Protein AF-A0AA39Q3N9-F1 (afdb_monomer)

Radius of gyration: 21.7 Å; Cα contacts (8 Å, |Δi|>4): 287; chains: 1; bounding box: 42×69×60 Å

Solvent-accessible surface area (backbone atoms only — not comparable to full-atom values): 8754 Å² total; per-residue (Å²): 137,86,84,81,82,80,85,74,79,73,82,80,81,75,77,78,80,53,70,66,56,53,52,51,52,52,48,36,54,50,44,28,53,49,38,71,73,70,49,58,81,44,72,47,83,47,72,54,69,75,41,96,88,36,39,35,39,38,43,32,31,41,64,59,32,42,34,43,39,36,39,32,33,59,81,79,35,38,34,39,37,40,34,30,40,52,39,90,97,77,44,76,41,80,63,48,72,47,72,44,40,39,91,79,38,40,74,46,76,34,79,44,87,89,46,36,37,41,37,40,37,36,32,58,45,94,85,40,33,35,33,35,43,37,40,38,45,40,45,62,52,72,45,81,51,74,45,81,72,52,71,60,78,128

Secondary structure (DSSP, 8-state):
--------PPPP-PPPPPHHHHHHHHHHHHHHHHHHHHS----EEEEEEEPTTSEEEEEEEETTTEEEEEEEETTT-EEEEEEEEEETTTEEEEEEEEEEETTT-EEEEEEETTTEEEEEEEEEETTTEEEEEEEEEETTEEEEEEEEEEEPP-

Nearest PDB structures (foldseek):
  4pso-assembly1_A  TM=4.034E-01  e=6.859E-01  Aeropyrum pernix K1
  4pso-assembly2_G  TM=3.993E-01  e=1.302E+00  Aeropyrum pernix K1
  5jk2-assembly5_E  TM=3.021E-01  e=1.794E+00  Treponema pallidum subsp. pallidum str. Nichols

Organism: NCBI:txid153913

Mean predicted aligned error: 7.08 Å

Structure (mmCIF, N/CA/C/O backbone):
data_AF-A0AA39Q3N9-F1
#
_entry.id   AF-A0AA39Q3N9-F1
#
loop_
_atom_site.group_PDB
_atom_site.id
_atom_site.type_symbol
_atom_site.label_atom_id
_atom_site.label_alt_id
_atom_site.label_comp_id
_atom_site.label_asym_id
_atom_site.label_entity_id
_atom_site.label_seq_id
_atom_site.pdbx_PDB_ins_code
_atom_site.Cartn_x
_atom_site.Cartn_y
_atom_site.Cartn_z
_atom_site.occupancy
_atom_site.B_iso_or_equiv
_atom_site.auth_seq_id
_atom_site.auth_comp_id
_atom_site.auth_asym_id
_atom_site.auth_atom_id
_atom_site.pdbx_PDB_model_num
ATOM 1 N N . MET A 1 1 ? 0.308 56.878 36.310 1.00 43.50 1 MET A N 1
ATOM 2 C CA . MET A 1 1 ? 0.536 55.439 36.553 1.00 43.50 1 MET A CA 1
ATOM 3 C C . MET A 1 1 ? -0.585 54.698 35.848 1.00 43.50 1 MET A C 1
ATOM 5 O O . MET A 1 1 ? -1.734 54.888 36.218 1.00 43.50 1 MET A O 1
ATOM 9 N N . ALA A 1 2 ? -0.274 54.007 34.752 1.00 39.56 2 ALA A N 1
ATOM 10 C CA . ALA A 1 2 ? -1.253 53.261 33.968 1.00 39.56 2 ALA A CA 1
ATOM 11 C C . ALA A 1 2 ? -1.399 51.855 34.567 1.00 39.56 2 ALA A C 1
ATOM 13 O O . ALA A 1 2 ? -0.402 51.154 34.722 1.00 39.56 2 ALA A O 1
ATOM 14 N N . HIS A 1 3 ? -2.621 51.470 34.933 1.00 41.41 3 HIS A N 1
ATOM 15 C CA . HIS A 1 3 ? -2.951 50.096 35.299 1.00 41.41 3 HIS A CA 1
ATOM 16 C C . HIS A 1 3 ? -3.227 49.313 34.015 1.00 41.41 3 HIS A C 1
ATOM 18 O O . HIS A 1 3 ? -4.283 49.465 33.406 1.00 41.41 3 HIS A O 1
ATOM 24 N N . THR A 1 4 ? -2.270 48.492 33.594 1.00 43.09 4 THR A N 1
ATOM 25 C CA . THR A 1 4 ? -2.493 47.480 32.561 1.00 43.09 4 THR A CA 1
ATOM 26 C C . THR A 1 4 ? -3.217 46.308 33.216 1.00 43.09 4 THR A C 1
ATOM 28 O O . THR A 1 4 ? -2.629 45.597 34.030 1.00 43.09 4 THR A O 1
ATOM 31 N N . SER A 1 5 ? -4.502 46.133 32.906 1.00 43.28 5 SER A N 1
ATOM 32 C CA . SER A 1 5 ? -5.234 44.918 33.266 1.00 43.28 5 SER A CA 1
ATOM 33 C C . SER A 1 5 ? -4.745 43.793 32.356 1.00 43.28 5 SER A C 1
ATOM 35 O O . SER A 1 5 ? -4.795 43.921 31.133 1.00 43.28 5 SER A O 1
ATOM 37 N N . VAL A 1 6 ? -4.208 42.728 32.943 1.00 47.94 6 VAL A N 1
ATOM 38 C CA . VAL A 1 6 ? -3.835 41.509 32.222 1.00 47.94 6 VAL A CA 1
ATOM 39 C C . VAL A 1 6 ? -5.103 40.673 32.085 1.00 47.94 6 VAL A C 1
ATOM 41 O O . VAL A 1 6 ? -5.565 40.100 33.069 1.00 47.94 6 VAL A O 1
ATOM 44 N N . ASP A 1 7 ? -5.674 40.623 30.882 1.00 45.41 7 ASP A N 1
ATOM 45 C CA . ASP A 1 7 ? -6.716 39.651 30.549 1.00 45.41 7 ASP A CA 1
ATOM 46 C C . ASP A 1 7 ? -6.069 38.267 30.436 1.00 45.41 7 ASP A C 1
ATOM 48 O O . ASP A 1 7 ? -5.357 37.953 29.480 1.00 45.41 7 ASP A O 1
ATOM 52 N N . ILE A 1 8 ? -6.284 37.440 31.455 1.00 49.56 8 ILE A N 1
ATOM 53 C CA . ILE A 1 8 ? -5.914 36.029 31.440 1.00 49.56 8 ILE A CA 1
ATOM 54 C C . ILE A 1 8 ? -7.069 35.306 30.745 1.00 49.56 8 ILE A C 1
ATOM 56 O O . ILE A 1 8 ? -8.127 35.105 31.341 1.00 49.56 8 ILE A O 1
ATOM 60 N N . ALA A 1 9 ? -6.894 34.953 29.469 1.00 50.12 9 ALA A N 1
ATOM 61 C CA . ALA A 1 9 ? -7.870 34.153 28.738 1.00 50.12 9 ALA A CA 1
ATOM 62 C C . ALA A 1 9 ? -8.140 32.842 29.499 1.00 50.12 9 ALA A C 1
ATOM 64 O O . ALA A 1 9 ? -7.219 32.070 29.773 1.00 50.12 9 ALA A O 1
ATOM 65 N N . ALA A 1 10 ? -9.402 32.608 29.865 1.00 59.56 10 ALA A N 1
ATOM 66 C CA . ALA A 1 10 ? -9.821 31.369 30.506 1.00 59.56 10 ALA A CA 1
ATOM 67 C C . ALA A 1 10 ? -9.516 30.170 29.583 1.00 59.56 10 ALA A C 1
ATOM 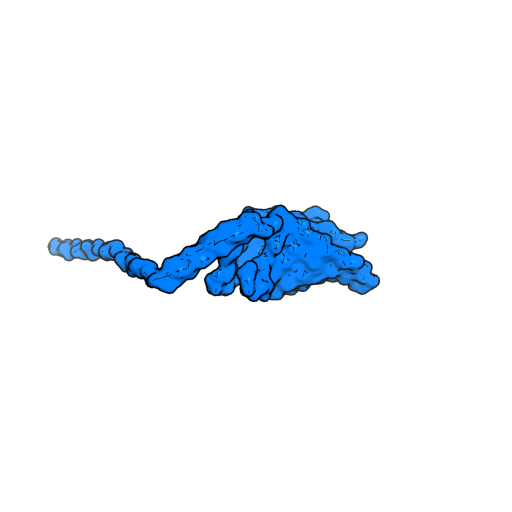69 O O . ALA A 1 10 ? -9.747 30.269 28.373 1.00 59.56 10 ALA A O 1
ATOM 70 N N . PRO A 1 11 ? -9.016 29.037 30.112 1.00 53.19 11 PRO A N 1
ATOM 71 C CA . PRO A 1 11 ? -8.802 27.836 29.313 1.00 53.19 11 PRO A CA 1
ATOM 72 C C . PRO A 1 11 ? -10.133 27.402 28.693 1.00 53.19 11 PRO A C 1
ATOM 74 O O . PRO A 1 11 ? -11.124 27.206 29.398 1.00 53.19 11 PRO A O 1
ATOM 77 N N . GLY A 1 12 ? -10.161 27.307 27.362 1.00 54.56 12 GLY A N 1
ATOM 78 C CA . GLY A 1 12 ? -11.354 26.949 26.605 1.00 54.56 12 GLY A CA 1
ATOM 79 C C . GLY A 1 12 ? -11.927 25.622 27.097 1.00 54.56 12 GLY A C 1
ATOM 80 O O . GLY A 1 12 ? -11.256 24.593 27.059 1.00 54.56 12 GLY A O 1
ATOM 81 N N . ILE A 1 13 ? -13.170 25.654 27.574 1.00 56.03 13 ILE A N 1
ATOM 82 C CA . ILE A 1 13 ? -13.924 24.457 27.937 1.00 56.03 13 ILE A CA 1
ATOM 83 C C . ILE A 1 13 ? -14.178 23.687 26.638 1.00 56.03 13 ILE A C 1
ATOM 85 O O . ILE A 1 13 ? -14.979 24.112 25.806 1.00 56.03 13 ILE A O 1
ATOM 89 N N . VAL A 1 14 ? -13.475 22.572 26.441 1.00 72.50 14 VAL A N 1
ATOM 90 C CA . VAL A 1 14 ? -13.755 21.652 25.334 1.00 72.50 14 VAL A CA 1
ATOM 91 C C . VAL A 1 14 ? -15.121 21.024 25.601 1.00 72.50 14 VAL A C 1
ATOM 93 O O . VAL A 1 14 ? -15.341 20.439 26.663 1.00 72.50 14 VAL A O 1
ATOM 96 N N . ALA A 1 15 ? -16.057 21.186 24.663 1.00 73.75 15 ALA A N 1
ATOM 97 C CA . ALA A 1 15 ? -17.381 20.589 24.776 1.00 73.75 15 ALA A CA 1
ATOM 98 C C . ALA A 1 15 ? -17.267 19.056 24.903 1.00 73.75 15 ALA A C 1
ATOM 100 O O . ALA A 1 15 ? -16.420 18.455 24.234 1.00 73.75 15 ALA A O 1
ATOM 101 N N . PRO A 1 16 ? -18.098 18.409 25.742 1.00 79.38 16 PRO A N 1
ATOM 102 C CA . PRO A 1 16 ? -18.091 16.958 25.853 1.00 79.38 16 PRO A CA 1
ATOM 103 C C . PRO A 1 16 ? -18.432 16.313 24.499 1.00 79.38 16 PRO A C 1
ATOM 105 O O . PRO A 1 16 ? -19.213 16.882 23.729 1.00 79.38 16 PRO A O 1
ATOM 108 N N . PRO A 1 17 ? -17.870 15.129 24.197 1.00 82.19 17 PRO A N 1
ATOM 109 C CA . PRO A 1 17 ? -18.153 14.431 22.952 1.00 82.19 17 PRO A CA 1
ATOM 110 C C . PRO A 1 17 ? -19.644 14.107 22.839 1.00 82.19 17 PRO A C 1
ATOM 112 O O . PRO A 1 17 ? -20.307 13.773 23.825 1.00 82.19 17 PRO A O 1
ATOM 115 N N . THR A 1 18 ? -20.175 14.190 21.621 1.00 90.81 18 THR A N 1
ATOM 116 C CA . THR A 1 18 ? -21.565 13.816 21.352 1.00 90.81 18 THR A CA 1
ATOM 117 C C . THR A 1 18 ? -21.757 12.310 21.536 1.00 90.81 18 THR A C 1
ATOM 119 O O . THR A 1 18 ? -20.818 11.520 21.418 1.00 90.81 18 THR A O 1
ATOM 122 N N . LYS A 1 19 ? -22.999 11.887 21.793 1.00 90.75 19 LYS A N 1
ATOM 123 C CA . LYS A 1 19 ? -23.355 10.463 21.862 1.00 90.75 19 LYS A CA 1
ATOM 124 C C . LYS A 1 19 ? -22.925 9.709 20.595 1.00 90.75 19 LYS A C 1
ATOM 126 O O . LYS A 1 19 ? -22.334 8.643 20.702 1.00 90.75 19 LYS A O 1
ATOM 131 N N . GLU A 1 20 ? -23.164 10.293 19.423 1.00 88.06 20 GLU A N 1
ATOM 132 C CA . GL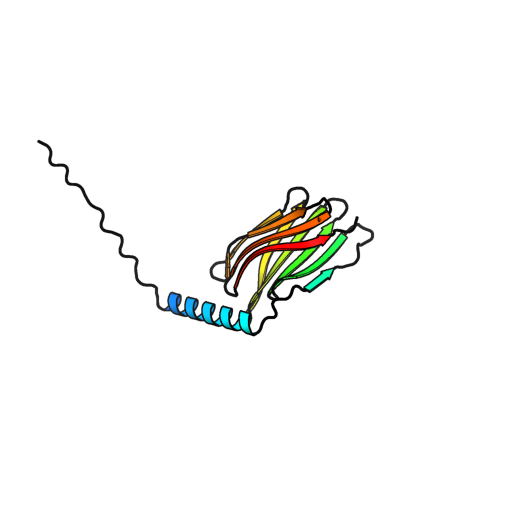U A 1 20 ? -22.780 9.721 18.125 1.00 88.06 20 GLU A CA 1
ATOM 133 C C . GLU A 1 20 ? -21.265 9.507 18.018 1.00 88.06 20 GLU A C 1
ATOM 135 O O . GLU A 1 20 ? -20.811 8.468 17.543 1.00 88.06 20 GLU A O 1
ATOM 140 N N . HIS A 1 21 ? -20.470 10.455 18.525 1.00 86.94 21 HIS A N 1
ATOM 141 C CA . HIS A 1 21 ? -19.018 10.320 18.565 1.00 86.94 21 HIS A CA 1
ATOM 142 C C . HIS A 1 21 ? -18.580 9.140 19.443 1.00 86.94 21 HIS A C 1
ATOM 144 O O . HIS A 1 21 ? -17.707 8.368 19.051 1.00 86.94 21 HIS A O 1
ATOM 150 N N . LEU A 1 22 ? -19.209 8.965 20.610 1.00 90.00 22 LEU A N 1
ATOM 151 C CA . LEU A 1 22 ? -18.926 7.841 21.508 1.00 90.00 22 LEU A CA 1
ATOM 152 C C . LEU A 1 22 ? -19.334 6.496 20.893 1.00 90.00 22 LEU A C 1
ATOM 154 O O . LEU A 1 22 ? -18.586 5.525 20.989 1.00 90.00 22 LEU A O 1
ATOM 158 N N . GLU A 1 23 ? -20.496 6.430 20.242 1.00 90.62 23 GLU A N 1
ATOM 159 C CA . GLU A 1 23 ? -20.968 5.218 19.561 1.00 90.62 23 GLU A CA 1
ATOM 160 C C . GLU A 1 23 ? -20.031 4.817 18.419 1.00 90.62 23 GLU A C 1
ATOM 162 O O . GLU A 1 23 ? -19.658 3.647 18.315 1.00 90.62 23 GLU A O 1
ATOM 167 N N . PHE A 1 24 ? -19.575 5.786 17.623 1.00 88.81 24 PHE A N 1
ATOM 168 C CA . PHE A 1 24 ? -18.593 5.547 16.570 1.00 88.81 24 PHE A CA 1
ATOM 169 C C . PHE A 1 24 ? -17.256 5.039 17.131 1.00 88.81 24 PHE A C 1
ATOM 171 O O . PHE A 1 24 ? -16.713 4.054 16.632 1.00 88.81 24 PHE A O 1
ATOM 178 N N . GLN A 1 25 ? -16.743 5.640 18.211 1.00 89.50 25 GLN A N 1
ATOM 179 C CA . GLN A 1 25 ? -15.520 5.158 18.864 1.00 89.50 25 GLN A CA 1
ATOM 180 C C . GLN A 1 25 ? -15.664 3.719 19.375 1.00 89.50 25 GLN A C 1
ATOM 182 O O . GLN A 1 25 ? -14.766 2.897 19.185 1.00 89.50 25 GLN A O 1
ATOM 187 N N . MET A 1 26 ? -16.800 3.393 19.996 1.00 90.50 26 MET A N 1
ATOM 188 C CA . MET A 1 26 ? -17.074 2.040 20.478 1.00 90.50 26 MET A CA 1
ATOM 189 C C . MET A 1 26 ? -17.163 1.032 19.333 1.00 90.50 26 MET A C 1
ATOM 191 O O . MET A 1 26 ? -16.605 -0.060 19.448 1.00 90.50 26 MET A O 1
ATOM 195 N N . PHE A 1 27 ? -17.813 1.396 18.226 1.00 90.31 27 PHE A N 1
ATOM 196 C CA . PHE A 1 27 ? -17.858 0.570 17.023 1.00 90.31 27 PHE A CA 1
ATOM 197 C C . PHE A 1 27 ? -16.450 0.275 16.495 1.00 90.31 27 PHE A C 1
ATOM 199 O O . PHE A 1 27 ? -16.099 -0.893 16.330 1.00 90.31 27 PHE A O 1
ATOM 206 N N . THR A 1 28 ? -15.620 1.306 16.318 1.00 89.94 28 THR A N 1
ATOM 207 C CA . THR A 1 28 ? -14.233 1.160 15.851 1.00 89.94 28 THR A CA 1
ATOM 208 C C . THR A 1 28 ? -13.425 0.249 16.773 1.00 89.94 28 THR A C 1
ATOM 210 O O . THR A 1 28 ? -12.750 -0.664 16.306 1.00 89.94 28 THR A O 1
ATOM 213 N N . LEU A 1 29 ? -13.549 0.410 18.094 1.00 90.75 29 LEU A N 1
ATOM 214 C CA . LEU A 1 29 ? -12.863 -0.454 19.060 1.00 90.75 29 LEU A CA 1
ATOM 215 C C . LEU A 1 29 ? -13.295 -1.921 18.958 1.00 90.75 29 LEU A C 1
ATOM 217 O O . LEU A 1 29 ? -12.458 -2.823 19.055 1.00 90.75 29 LEU A O 1
ATOM 221 N N . VAL A 1 30 ? -14.595 -2.178 18.797 1.00 92.62 30 VAL A N 1
ATOM 222 C CA . VAL A 1 30 ? -15.118 -3.539 18.621 1.00 92.62 30 VAL A CA 1
ATOM 223 C C . VAL A 1 30 ? -14.611 -4.134 17.313 1.00 92.62 30 VAL A C 1
ATOM 225 O O . VAL A 1 30 ? -14.133 -5.268 17.317 1.00 92.62 30 VAL A O 1
ATOM 228 N N . LEU A 1 31 ? -14.656 -3.364 16.226 1.00 93.06 31 LEU A N 1
ATOM 229 C CA . LEU A 1 31 ? -14.194 -3.793 14.914 1.00 93.06 31 LEU A CA 1
ATOM 230 C C . LEU A 1 31 ? -12.702 -4.132 14.936 1.00 93.06 31 LEU A C 1
ATOM 232 O O . LEU A 1 31 ? -12.332 -5.240 14.569 1.00 93.06 31 LEU A O 1
ATOM 236 N N . GLN A 1 32 ? -11.853 -3.250 15.465 1.00 92.00 32 GLN A N 1
ATOM 237 C CA . GLN A 1 32 ? -10.413 -3.494 15.595 1.00 92.00 32 GLN A CA 1
ATOM 238 C C . GLN A 1 32 ? -10.105 -4.744 16.432 1.00 92.00 32 GLN A C 1
ATOM 240 O O . GLN A 1 32 ? -9.235 -5.540 16.073 1.00 92.00 32 GLN A O 1
ATOM 245 N N . LYS A 1 33 ? -10.815 -4.954 17.551 1.00 92.44 33 LYS A N 1
ATOM 246 C CA . LYS A 1 33 ? -10.658 -6.171 18.368 1.00 92.44 33 LYS A CA 1
ATOM 247 C C . LYS A 1 33 ? -11.069 -7.422 17.605 1.00 92.44 33 LYS A C 1
ATOM 249 O O . LYS A 1 33 ? -10.360 -8.425 17.662 1.00 92.44 33 LYS A O 1
ATOM 254 N N . TRP A 1 34 ? -12.201 -7.367 16.908 1.00 93.38 34 TRP A N 1
ATOM 255 C CA . TRP A 1 34 ? -12.680 -8.482 16.104 1.00 93.38 34 TRP A CA 1
ATOM 256 C C . TRP A 1 34 ? -11.682 -8.819 14.996 1.00 93.38 34 TRP A C 1
ATOM 258 O O . TRP A 1 34 ? -11.299 -9.981 14.867 1.00 93.38 34 TRP A O 1
ATOM 268 N N . THR A 1 35 ? -11.199 -7.805 14.276 1.00 92.94 35 THR A N 1
ATOM 269 C CA . THR A 1 35 ? -10.195 -7.926 13.219 1.00 92.94 35 THR A CA 1
ATOM 270 C C . THR A 1 35 ? -8.944 -8.625 13.731 1.00 92.94 35 THR A C 1
ATOM 272 O O . THR A 1 35 ? -8.565 -9.655 13.186 1.00 92.94 35 THR A O 1
ATOM 275 N N . LYS A 1 36 ? -8.359 -8.155 14.840 1.00 90.38 36 LYS A N 1
ATOM 276 C CA . LYS A 1 36 ? -7.170 -8.782 15.446 1.00 90.38 36 LYS A CA 1
ATOM 277 C C . LYS A 1 36 ? -7.380 -10.248 15.837 1.00 90.38 36 LYS A C 1
ATOM 279 O O . LYS A 1 36 ? -6.421 -11.010 15.864 1.00 90.38 36 LYS A O 1
ATOM 284 N N . ALA A 1 37 ? -8.607 -10.639 16.178 1.00 92.00 37 ALA A N 1
ATOM 285 C CA . ALA A 1 37 ? -8.920 -12.003 16.591 1.00 92.00 37 ALA A CA 1
ATOM 286 C C . ALA A 1 37 ? -9.226 -12.955 15.419 1.00 92.00 37 ALA A C 1
ATOM 288 O O . ALA A 1 37 ? -9.057 -14.163 15.576 1.00 92.00 37 ALA A O 1
ATOM 289 N N . HIS A 1 38 ? -9.691 -12.444 14.274 1.00 92.50 38 HIS A N 1
ATOM 290 C CA . HIS A 1 38 ? -10.238 -13.277 13.190 1.00 92.50 38 HIS A CA 1
ATOM 291 C C . HIS A 1 38 ? -9.512 -13.130 11.856 1.00 92.50 38 HIS A C 1
ATOM 293 O O . HIS A 1 38 ? -9.557 -14.046 11.033 1.00 92.50 38 HIS A O 1
ATOM 299 N N . VAL A 1 39 ? -8.848 -12.003 11.627 1.00 91.25 39 VAL A N 1
ATOM 300 C CA . VAL A 1 39 ? -8.056 -11.786 10.422 1.00 91.25 39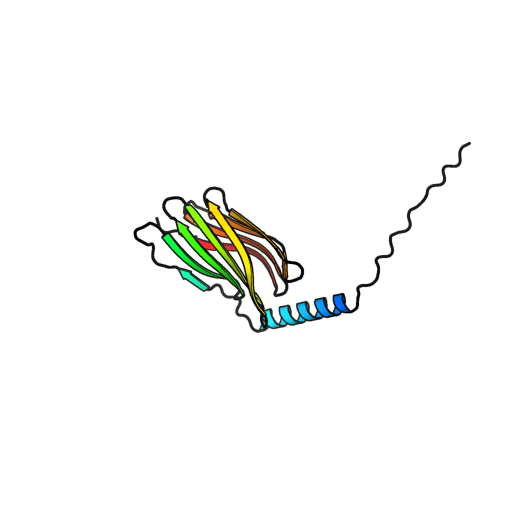 VAL A CA 1
ATOM 301 C C . VAL A 1 39 ? -6.660 -12.325 10.666 1.00 91.25 39 VAL A C 1
ATOM 303 O O . VAL A 1 39 ? -6.012 -12.012 11.663 1.00 91.25 39 VAL A O 1
ATOM 306 N N . LYS A 1 40 ? -6.204 -13.179 9.751 1.00 87.44 40 LYS A N 1
ATOM 307 C CA . LYS A 1 40 ? -4.832 -13.666 9.775 1.00 87.44 40 LYS A CA 1
ATOM 308 C C . LYS A 1 40 ? -3.916 -12.517 9.381 1.00 87.44 40 LYS A C 1
ATOM 310 O O . LYS A 1 40 ? -4.071 -11.942 8.309 1.00 87.44 40 LYS A O 1
ATOM 315 N N . ASP A 1 41 ? -2.957 -12.222 10.246 1.00 83.81 41 ASP A N 1
ATOM 316 C CA . ASP A 1 41 ? -1.891 -11.274 9.953 1.00 83.81 41 ASP A CA 1
ATOM 317 C C . ASP A 1 41 ? -0.847 -11.950 9.057 1.00 83.81 41 ASP A C 1
ATOM 319 O O . ASP A 1 41 ? 0.210 -12.404 9.497 1.00 83.81 41 ASP A O 1
ATOM 323 N N . ASN A 1 42 ? -1.221 -12.159 7.797 1.00 88.06 42 ASN A N 1
ATOM 324 C CA . ASN A 1 42 ? -0.351 -12.736 6.792 1.00 88.06 42 ASN A CA 1
ATOM 325 C C . ASN A 1 42 ? -0.372 -11.904 5.515 1.00 88.06 42 ASN A C 1
ATOM 327 O O . ASN A 1 42 ? -1.407 -11.385 5.095 1.00 88.06 42 ASN A O 1
ATOM 331 N N . ASN A 1 43 ? 0.791 -11.846 4.877 1.00 94.94 43 ASN A N 1
ATOM 332 C CA . ASN A 1 43 ? 0.938 -11.227 3.575 1.00 94.94 43 ASN A CA 1
ATOM 333 C C . ASN A 1 43 ? 0.767 -12.296 2.493 1.00 94.94 43 ASN A C 1
ATOM 335 O O . ASN A 1 43 ? 1.347 -13.382 2.578 1.00 94.94 43 ASN A O 1
ATOM 339 N N . VAL A 1 44 ? -0.043 -11.996 1.484 1.00 96.38 44 VAL A N 1
ATOM 340 C CA . VAL A 1 44 ? -0.278 -12.849 0.318 1.00 96.38 44 VAL A CA 1
ATOM 341 C C . VAL A 1 44 ? 0.209 -12.098 -0.907 1.00 96.38 44 VAL A C 1
ATOM 343 O O . VAL A 1 44 ? -0.228 -10.980 -1.151 1.00 96.38 44 VAL A O 1
ATOM 346 N N . PHE A 1 45 ? 1.093 -12.719 -1.681 1.00 96.50 45 PHE A N 1
ATOM 347 C CA . PHE A 1 45 ? 1.672 -12.131 -2.883 1.00 96.50 45 PHE A CA 1
ATOM 348 C C . PHE A 1 45 ? 1.235 -12.941 -4.097 1.00 96.50 45 PHE A C 1
ATOM 350 O O . PHE A 1 45 ? 1.580 -14.117 -4.216 1.00 96.50 45 PHE A O 1
ATOM 357 N N . VAL A 1 46 ? 0.483 -12.316 -4.998 1.00 96.56 46 VAL A N 1
ATOM 358 C CA . VAL A 1 46 ? 0.143 -12.881 -6.303 1.00 96.56 46 VAL A CA 1
ATOM 359 C C . VAL A 1 46 ? 0.843 -12.042 -7.356 1.00 96.56 46 VAL A C 1
ATOM 361 O O . VAL A 1 46 ? 0.480 -10.895 -7.602 1.00 96.56 46 VAL A O 1
ATOM 364 N N . LEU A 1 47 ? 1.874 -12.617 -7.965 1.00 96.19 47 LEU A N 1
ATOM 365 C CA . LEU A 1 47 ? 2.664 -11.957 -8.994 1.00 96.19 47 LEU A CA 1
ATOM 366 C C . LEU A 1 47 ? 2.348 -12.593 -10.348 1.00 96.19 47 LEU A C 1
ATOM 368 O O . LEU A 1 47 ? 2.371 -13.818 -10.492 1.00 96.19 47 LEU A O 1
ATOM 372 N N . GLY A 1 48 ? 2.013 -11.761 -11.328 1.00 92.62 48 GLY A N 1
ATOM 373 C CA . GLY A 1 48 ? 1.796 -12.188 -12.704 1.00 92.62 48 GLY A CA 1
ATOM 374 C C . GLY A 1 48 ? 3.114 -12.520 -13.411 1.00 92.62 48 GLY A C 1
ATOM 375 O O . GLY A 1 48 ? 4.189 -12.197 -12.911 1.00 92.62 48 GLY A O 1
ATOM 376 N N . PRO A 1 49 ? 3.070 -13.162 -14.588 1.00 93.94 49 PRO A N 1
ATOM 377 C CA . PRO A 1 49 ? 4.252 -13.282 -15.432 1.00 93.94 49 PRO A CA 1
ATOM 378 C C . PRO A 1 49 ? 4.660 -11.907 -15.981 1.00 93.94 49 PRO A C 1
ATOM 380 O O . PRO A 1 49 ? 3.803 -11.050 -16.206 1.00 93.94 49 PRO A O 1
ATOM 383 N N . LEU A 1 50 ? 5.957 -11.722 -16.250 1.00 94.88 50 LEU A N 1
ATOM 384 C CA . LEU A 1 50 ? 6.418 -10.601 -17.067 1.00 94.88 50 LEU A CA 1
ATOM 385 C C . LEU A 1 50 ? 5.897 -10.801 -18.491 1.00 94.88 50 LEU A C 1
ATOM 387 O O . LEU A 1 50 ? 6.190 -11.817 -19.129 1.00 94.88 50 LEU A O 1
ATOM 391 N N . SER A 1 51 ? 5.094 -9.859 -18.969 1.00 94.19 51 SER A N 1
ATOM 392 C CA . SER A 1 51 ? 4.557 -9.908 -20.320 1.00 94.19 51 SER A CA 1
ATOM 393 C C . SER A 1 51 ? 5.624 -9.516 -21.360 1.00 94.19 51 SER A C 1
ATOM 395 O O . SER A 1 51 ? 6.616 -8.869 -21.018 1.00 94.19 51 SER A O 1
ATOM 397 N N . PRO A 1 52 ? 5.455 -9.882 -22.646 1.00 92.94 52 PRO A N 1
ATOM 398 C CA . PRO A 1 52 ? 6.418 -9.534 -23.699 1.00 92.94 52 PRO A CA 1
ATOM 399 C C . PRO A 1 52 ? 6.631 -8.025 -23.897 1.00 92.94 52 PRO A C 1
ATOM 401 O O . PRO A 1 52 ? 7.677 -7.605 -24.379 1.00 92.94 52 PRO A O 1
ATOM 404 N N . ASP A 1 53 ? 5.634 -7.222 -23.538 1.00 92.44 53 ASP A N 1
ATOM 405 C CA . ASP A 1 53 ? 5.628 -5.758 -23.529 1.00 92.44 53 ASP A CA 1
ATOM 406 C C . ASP A 1 53 ? 6.222 -5.150 -22.244 1.00 92.44 53 ASP A C 1
ATOM 408 O O . ASP A 1 53 ? 6.198 -3.935 -22.072 1.00 92.44 53 ASP A O 1
ATOM 412 N N . GLY A 1 54 ? 6.796 -5.973 -21.360 1.00 94.25 54 GLY A N 1
ATOM 413 C CA . GLY A 1 54 ? 7.497 -5.512 -20.162 1.00 94.25 54 GLY A CA 1
ATOM 414 C C . GLY A 1 54 ? 6.574 -5.151 -18.999 1.00 94.25 54 GLY A C 1
ATOM 415 O O . GLY A 1 54 ? 7.009 -4.484 -18.066 1.00 94.25 54 GLY A O 1
ATOM 416 N N . ILE A 1 55 ? 5.308 -5.572 -19.025 1.00 96.88 55 ILE A N 1
ATOM 417 C CA . ILE A 1 55 ? 4.356 -5.305 -17.947 1.00 96.88 55 ILE A CA 1
ATOM 418 C C . ILE A 1 55 ? 4.396 -6.437 -16.925 1.00 96.88 55 ILE A C 1
ATOM 420 O O . ILE A 1 55 ? 4.231 -7.618 -17.239 1.00 96.88 55 ILE A O 1
ATOM 424 N N . TYR A 1 56 ? 4.577 -6.061 -15.666 1.00 97.00 56 TYR A N 1
ATOM 425 C CA . TYR A 1 56 ? 4.573 -6.959 -14.527 1.00 97.00 56 TYR A CA 1
ATOM 426 C C . TYR A 1 56 ? 3.398 -6.637 -13.607 1.00 97.00 56 TYR A C 1
ATOM 428 O O . TYR A 1 56 ? 3.399 -5.629 -12.901 1.00 97.00 56 TYR A O 1
ATOM 436 N N . ASN A 1 57 ? 2.371 -7.487 -13.647 1.00 97.69 57 ASN A N 1
ATOM 437 C CA . ASN A 1 57 ? 1.156 -7.327 -12.849 1.00 97.69 57 ASN A CA 1
ATOM 438 C C . ASN A 1 57 ? 1.334 -7.923 -11.452 1.00 97.69 57 ASN A C 1
ATOM 440 O O . ASN A 1 57 ? 1.982 -8.959 -11.297 1.00 97.69 57 ASN A O 1
ATOM 444 N N . PHE A 1 58 ? 0.689 -7.334 -10.451 1.00 97.50 58 PHE A N 1
ATOM 445 C CA . PHE A 1 58 ? 0.672 -7.872 -9.095 1.00 97.50 58 PHE A CA 1
ATOM 446 C C . PHE A 1 58 ? -0.657 -7.591 -8.378 1.00 97.50 58 PHE A C 1
ATOM 448 O O . PHE A 1 58 ? -1.345 -6.604 -8.648 1.00 97.50 58 PHE A O 1
ATOM 455 N N . ASP A 1 59 ? -1.000 -8.473 -7.444 1.00 98.12 59 ASP A N 1
ATOM 456 C CA . ASP A 1 59 ? -2.092 -8.336 -6.479 1.00 98.12 59 ASP A CA 1
ATOM 457 C C . ASP A 1 59 ? -1.582 -8.861 -5.131 1.00 98.12 59 ASP A C 1
ATOM 459 O O . ASP A 1 59 ? -1.271 -10.044 -4.967 1.00 98.12 59 ASP A O 1
ATOM 463 N N . ILE A 1 60 ? -1.388 -7.950 -4.186 1.00 98.06 60 ILE A N 1
ATOM 464 C CA . ILE A 1 60 ? -0.774 -8.227 -2.892 1.00 98.06 60 ILE A CA 1
ATOM 465 C C . ILE A 1 60 ? -1.776 -7.867 -1.811 1.00 98.06 60 ILE A C 1
ATOM 467 O O . ILE A 1 60 ? -2.325 -6.773 -1.818 1.00 98.06 60 ILE A O 1
ATOM 471 N N . VAL A 1 61 ? -1.977 -8.755 -0.846 1.00 97.81 61 VAL A N 1
ATOM 472 C CA . VAL A 1 61 ? -2.740 -8.460 0.368 1.00 97.81 61 VAL A CA 1
ATOM 473 C C . VAL A 1 61 ? -1.768 -8.412 1.534 1.00 97.81 61 VAL A C 1
ATOM 475 O O . VAL A 1 61 ? -1.127 -9.414 1.839 1.00 97.81 61 VAL A O 1
ATOM 478 N N . LEU A 1 62 ? -1.665 -7.259 2.185 1.00 97.25 62 LEU A N 1
ATOM 479 C CA . LEU A 1 62 ? -0.882 -7.049 3.396 1.00 97.25 62 LEU A CA 1
ATOM 480 C C . LEU A 1 62 ? -1.789 -7.085 4.625 1.00 97.25 62 LEU A C 1
ATOM 482 O O . LEU A 1 62 ? -2.914 -6.576 4.595 1.00 97.25 62 LEU A O 1
ATOM 486 N N . PHE A 1 63 ? -1.297 -7.687 5.708 1.00 95.06 63 PHE A N 1
ATOM 487 C CA . PHE A 1 63 ? -1.998 -7.769 7.001 1.00 95.06 63 PHE A CA 1
ATOM 488 C C . PHE A 1 63 ? -3.412 -8.376 6.905 1.00 95.06 63 PHE A C 1
ATOM 490 O O . PHE A 1 63 ? -4.292 -8.073 7.710 1.00 95.06 63 PHE A O 1
ATOM 497 N N . GLY A 1 64 ? -3.667 -9.166 5.857 1.00 95.06 64 GLY A N 1
ATOM 498 C CA . GLY A 1 64 ? -4.985 -9.706 5.526 1.00 95.06 64 GLY A CA 1
ATOM 499 C C . GLY A 1 64 ? -6.060 -8.687 5.106 1.00 95.06 64 GLY A C 1
ATOM 500 O O . GLY A 1 64 ? -7.175 -9.116 4.817 1.00 95.06 64 GLY A O 1
ATOM 501 N N . LEU A 1 65 ? -5.771 -7.378 5.061 1.00 96.50 65 LEU A N 1
ATOM 502 C CA . LEU A 1 65 ? -6.786 -6.320 4.882 1.00 96.50 65 LEU A CA 1
ATOM 503 C C . LEU A 1 65 ? -6.433 -5.259 3.845 1.00 96.50 65 LEU A C 1
ATOM 505 O O . LEU A 1 65 ? -7.336 -4.673 3.257 1.00 96.50 65 LEU A O 1
ATOM 509 N N . LEU A 1 66 ? -5.151 -4.972 3.641 1.00 97.69 66 LEU A N 1
ATOM 510 C CA . LEU A 1 66 ? -4.708 -3.917 2.738 1.00 97.69 66 LEU A CA 1
ATOM 511 C C . LEU A 1 66 ? -4.320 -4.544 1.400 1.00 97.69 66 LEU A C 1
ATOM 513 O O . LEU A 1 66 ? -3.268 -5.171 1.294 1.00 97.69 66 LEU A O 1
ATOM 517 N N . ARG A 1 67 ? -5.167 -4.400 0.382 1.00 98.00 67 ARG A N 1
ATOM 518 C CA . ARG A 1 67 ? -4.891 -4.900 -0.965 1.00 98.00 67 ARG A CA 1
ATOM 519 C C . ARG A 1 67 ? -4.211 -3.825 -1.806 1.00 98.00 67 ARG A C 1
ATOM 521 O O . ARG A 1 67 ? -4.677 -2.693 -1.886 1.00 98.00 67 ARG A O 1
ATOM 528 N N . LEU A 1 68 ? -3.130 -4.216 -2.462 1.00 98.25 68 LEU A N 1
ATOM 529 C CA . LEU A 1 68 ? -2.352 -3.438 -3.410 1.00 98.25 68 LEU A CA 1
ATOM 530 C C . LEU A 1 68 ? -2.431 -4.164 -4.753 1.00 98.25 68 LEU A C 1
ATOM 532 O O . LEU A 1 68 ? -1.849 -5.239 -4.902 1.00 98.25 68 LEU A O 1
ATOM 536 N N . ARG A 1 69 ? -3.146 -3.604 -5.728 1.00 98.12 69 ARG A N 1
ATOM 537 C CA . ARG A 1 69 ? -3.273 -4.213 -7.055 1.00 98.12 69 ARG A CA 1
ATOM 538 C C . ARG A 1 69 ? -2.833 -3.241 -8.128 1.00 98.12 69 ARG A C 1
ATOM 540 O O . ARG A 1 69 ? -3.297 -2.108 -8.171 1.00 98.12 69 ARG A O 1
ATOM 547 N N . GLY A 1 70 ? -1.960 -3.688 -9.018 1.00 97.88 70 GLY A N 1
ATOM 548 C CA . GLY A 1 70 ? -1.396 -2.798 -10.014 1.00 97.88 70 GLY A CA 1
ATOM 549 C C . GLY A 1 70 ? -0.461 -3.485 -10.986 1.00 97.88 70 GLY A C 1
ATOM 550 O O . GLY A 1 70 ? -0.444 -4.713 -11.117 1.00 97.88 70 GLY A O 1
ATOM 551 N N . TYR A 1 71 ? 0.322 -2.662 -11.669 1.00 97.94 71 TYR A N 1
ATOM 552 C CA . TYR A 1 71 ? 1.363 -3.122 -12.568 1.00 97.94 71 TYR A CA 1
ATOM 553 C C . TYR A 1 71 ? 2.571 -2.185 -12.566 1.00 97.94 71 TYR A C 1
ATOM 555 O O . TYR A 1 71 ? 2.494 -1.015 -12.180 1.00 97.94 71 TYR A O 1
ATOM 563 N N . ILE A 1 72 ? 3.694 -2.730 -13.023 1.00 97.81 72 ILE A N 1
ATOM 564 C CA . ILE A 1 72 ? 4.930 -2.004 -13.308 1.00 97.81 72 ILE A CA 1
ATOM 565 C C . ILE A 1 72 ? 5.296 -2.258 -14.765 1.00 97.81 72 ILE A C 1
ATOM 567 O O . ILE A 1 72 ? 5.342 -3.408 -15.189 1.00 97.81 72 ILE A O 1
ATOM 571 N N . ASP A 1 73 ? 5.585 -1.206 -15.518 1.00 97.19 73 ASP A N 1
ATOM 572 C CA . ASP A 1 73 ? 6.368 -1.316 -16.748 1.00 97.19 73 ASP A CA 1
ATOM 573 C C . ASP A 1 73 ? 7.843 -1.422 -16.349 1.00 97.19 73 ASP A C 1
ATOM 575 O O . ASP A 1 73 ? 8.427 -0.468 -15.838 1.00 97.19 73 ASP A O 1
ATOM 579 N N . THR A 1 74 ? 8.451 -2.590 -16.538 1.00 95.75 74 THR A N 1
ATOM 580 C CA . THR A 1 74 ? 9.823 -2.868 -16.091 1.00 95.75 74 THR A CA 1
ATOM 581 C C . THR A 1 74 ? 10.884 -2.165 -16.938 1.00 95.75 74 THR A C 1
ATOM 583 O O . THR A 1 74 ? 12.024 -2.026 -16.496 1.00 95.75 74 THR A O 1
ATOM 586 N N . THR A 1 75 ? 10.517 -1.645 -18.114 1.00 93.94 75 THR A N 1
ATOM 587 C CA . THR A 1 75 ? 11.417 -0.880 -18.986 1.00 93.94 75 THR A CA 1
ATOM 588 C C . THR A 1 75 ? 11.482 0.584 -18.557 1.00 93.94 75 THR A C 1
ATOM 590 O O . THR A 1 75 ? 12.563 1.173 -18.473 1.00 93.94 75 THR A O 1
ATOM 593 N N . SER A 1 76 ? 10.328 1.199 -18.281 1.00 95.56 76 SER A N 1
ATOM 594 C CA . SER A 1 76 ? 10.252 2.620 -17.908 1.00 95.56 76 SER A CA 1
ATOM 595 C C . SER A 1 76 ? 10.243 2.862 -16.395 1.00 95.56 76 SER A C 1
ATOM 597 O O . SER A 1 76 ? 10.554 3.975 -15.951 1.00 95.56 76 SER A O 1
ATOM 599 N N . LEU A 1 77 ? 9.932 1.827 -15.610 1.00 96.12 77 LEU A N 1
ATOM 600 C CA . LEU A 1 77 ? 9.575 1.885 -14.190 1.00 96.12 77 LEU A CA 1
ATOM 601 C C . LEU A 1 77 ? 8.332 2.742 -13.911 1.00 96.12 77 LEU A C 1
ATOM 603 O O . LEU A 1 77 ? 8.153 3.241 -12.795 1.00 96.12 77 LEU A O 1
ATOM 607 N N . ALA A 1 78 ? 7.471 2.913 -14.920 1.00 97.12 78 ALA A N 1
ATOM 608 C CA . ALA A 1 78 ? 6.136 3.452 -14.723 1.00 97.12 78 ALA A CA 1
ATOM 609 C C . ALA A 1 78 ? 5.311 2.474 -13.881 1.00 97.12 78 ALA A C 1
ATOM 611 O O . ALA A 1 78 ? 5.325 1.264 -14.095 1.00 97.12 78 ALA A O 1
ATOM 612 N N . PHE A 1 79 ? 4.602 3.022 -12.910 1.00 96.62 79 PHE A N 1
ATOM 613 C CA . PHE A 1 79 ? 3.873 2.289 -11.893 1.00 96.62 79 PHE A CA 1
ATOM 614 C C . PHE A 1 79 ? 2.455 2.811 -11.830 1.00 96.62 79 PHE A C 1
ATOM 616 O O . PHE A 1 79 ? 2.252 4.026 -11.818 1.00 96.62 79 PHE A O 1
ATOM 623 N N . GLN A 1 80 ? 1.496 1.897 -11.762 1.00 98.06 80 GLN A N 1
ATOM 624 C CA . GLN A 1 80 ? 0.109 2.220 -11.476 1.00 98.06 80 GLN A CA 1
ATOM 625 C C . GLN A 1 80 ? -0.441 1.218 -10.472 1.00 98.06 80 GLN A C 1
ATOM 627 O O . GLN A 1 80 ? -0.209 0.014 -10.591 1.00 98.06 80 GLN A O 1
ATOM 632 N N . LEU A 1 81 ? -1.164 1.724 -9.481 1.00 97.81 81 LEU A N 1
ATOM 633 C CA . LEU A 1 81 ? -1.647 0.951 -8.351 1.00 97.81 81 LEU A CA 1
ATOM 634 C C . LEU A 1 81 ? -2.998 1.479 -7.872 1.00 97.81 81 LEU A C 1
ATOM 636 O O . LEU A 1 81 ? -3.164 2.681 -7.690 1.00 97.81 81 LEU A O 1
ATOM 640 N N . GLU A 1 82 ? -3.911 0.565 -7.571 1.00 98.44 82 GLU A N 1
ATOM 641 C CA . GLU A 1 82 ? -5.065 0.794 -6.709 1.00 98.44 82 GLU A CA 1
ATOM 642 C C . GLU A 1 82 ? -4.789 0.225 -5.310 1.00 98.44 82 GLU A C 1
ATOM 644 O O . GLU A 1 82 ? -4.276 -0.891 -5.154 1.00 98.44 82 GLU A O 1
ATOM 649 N N . VAL A 1 83 ? -5.146 0.997 -4.285 1.00 98.38 83 VAL A N 1
ATOM 650 C CA . VAL A 1 83 ? -5.068 0.591 -2.882 1.00 98.38 83 VAL A CA 1
ATOM 651 C C . VAL A 1 83 ? -6.477 0.413 -2.340 1.00 98.38 83 VAL A C 1
ATOM 653 O O . VAL A 1 83 ? -7.267 1.355 -2.345 1.00 98.38 83 VAL A O 1
ATOM 656 N N . LEU A 1 84 ? -6.778 -0.771 -1.809 1.00 98.25 84 LEU A N 1
ATOM 657 C CA . LEU A 1 84 ? -8.062 -1.074 -1.187 1.00 98.25 84 LEU A CA 1
ATOM 658 C C . LEU A 1 84 ? -7.877 -1.505 0.266 1.00 98.25 84 LEU A C 1
ATOM 660 O O . LEU A 1 84 ? -6.969 -2.264 0.597 1.00 98.25 84 LEU A O 1
ATOM 664 N N . LEU A 1 85 ? -8.783 -1.055 1.126 1.00 97.81 85 LEU A N 1
ATOM 665 C CA . LEU A 1 85 ? -8.909 -1.516 2.500 1.00 97.81 85 LEU A CA 1
ATOM 666 C C . LEU A 1 85 ? -10.140 -2.404 2.618 1.00 97.81 85 LEU A C 1
ATOM 668 O O . LEU A 1 85 ? -11.265 -1.937 2.446 1.00 97.81 85 LEU A O 1
ATOM 672 N N . HIS A 1 86 ? -9.935 -3.669 2.959 1.00 96.69 86 HIS A N 1
ATOM 673 C CA . HIS A 1 86 ? -11.024 -4.549 3.334 1.00 96.69 86 HIS A CA 1
ATOM 674 C C . HIS A 1 86 ? -11.492 -4.210 4.748 1.00 96.69 86 HIS A C 1
ATOM 676 O O . HIS A 1 86 ? -10.739 -4.320 5.717 1.00 96.69 86 HIS A O 1
ATOM 682 N N . ILE A 1 87 ? -12.754 -3.821 4.879 1.00 94.81 87 ILE A N 1
ATOM 683 C CA . ILE A 1 87 ? -13.393 -3.597 6.168 1.00 94.81 87 ILE A CA 1
ATOM 684 C C . ILE A 1 87 ? -14.395 -4.730 6.388 1.00 94.81 87 ILE A C 1
ATOM 686 O O . ILE A 1 87 ? -15.339 -4.859 5.601 1.00 94.81 87 ILE A O 1
ATOM 690 N N . PRO A 1 88 ? -14.247 -5.546 7.451 1.00 89.62 88 PRO A N 1
ATOM 691 C CA . PRO A 1 88 ? -15.225 -6.580 7.756 1.00 89.62 88 PRO A CA 1
ATOM 692 C C . PRO A 1 88 ? -16.639 -5.997 7.769 1.00 89.62 88 PRO A C 1
ATOM 694 O O . PRO A 1 88 ? -16.858 -4.922 8.324 1.00 89.62 88 PRO A O 1
ATOM 697 N N . ILE A 1 89 ? -17.592 -6.709 7.161 1.00 87.75 89 ILE A N 1
ATOM 698 C CA . ILE A 1 89 ? -19.004 -6.309 6.985 1.00 87.75 89 ILE A CA 1
ATOM 699 C C . ILE A 1 89 ? -19.232 -5.273 5.869 1.00 87.75 89 ILE A C 1
ATOM 701 O O . ILE A 1 89 ? -20.237 -5.381 5.171 1.00 87.75 89 ILE A O 1
ATOM 705 N N . LEU A 1 90 ? -18.326 -4.311 5.661 1.00 90.62 90 LEU A N 1
ATOM 706 C CA . LEU A 1 90 ? -18.494 -3.258 4.643 1.00 90.62 90 LEU A CA 1
ATOM 707 C C . LEU A 1 90 ? -17.873 -3.611 3.281 1.00 90.62 90 LEU A C 1
ATOM 709 O O . LEU A 1 90 ? -18.274 -3.039 2.271 1.00 90.62 90 LEU A O 1
ATOM 713 N N . GLY A 1 91 ? -16.946 -4.571 3.240 1.00 93.81 91 GLY A N 1
ATOM 714 C CA . GLY A 1 91 ? -16.253 -4.981 2.020 1.00 93.81 91 GLY A CA 1
ATOM 715 C C . GLY A 1 91 ? -15.035 -4.112 1.705 1.00 93.81 91 GLY A C 1
ATOM 716 O O . GLY A 1 91 ? -14.457 -3.490 2.596 1.00 93.81 91 GLY A O 1
ATOM 717 N N . ASP A 1 92 ? -14.626 -4.112 0.438 1.00 96.56 92 ASP A N 1
ATOM 718 C CA . ASP A 1 92 ? -13.445 -3.381 -0.026 1.00 96.56 92 ASP A CA 1
ATOM 719 C C . ASP A 1 92 ? -13.787 -1.902 -0.251 1.00 96.56 92 ASP A C 1
ATOM 721 O O . ASP A 1 92 ? -14.697 -1.566 -1.010 1.00 96.56 92 ASP A O 1
ATOM 725 N N . ILE A 1 93 ? -13.031 -1.016 0.395 1.00 97.12 93 ILE A N 1
ATOM 726 C CA . ILE A 1 93 ? -13.098 0.432 0.201 1.00 97.12 93 ILE A CA 1
ATOM 727 C C . ILE A 1 93 ? -11.832 0.879 -0.523 1.00 97.12 93 ILE A C 1
ATOM 729 O O . ILE A 1 93 ? -10.728 0.642 -0.034 1.00 97.12 93 ILE A O 1
ATOM 733 N N . SER A 1 94 ? -11.977 1.550 -1.666 1.00 97.50 94 SER A N 1
ATOM 734 C CA . SER A 1 94 ? -10.832 2.153 -2.355 1.00 97.50 94 SER A CA 1
ATOM 735 C C . SER A 1 94 ? -10.273 3.307 -1.518 1.00 97.50 94 SER A C 1
ATOM 737 O O . SER A 1 94 ? -10.995 4.243 -1.165 1.00 97.50 94 SER A O 1
ATOM 739 N N . LEU A 1 95 ? -8.988 3.221 -1.172 1.00 97.69 95 LEU A N 1
ATOM 740 C CA . LEU A 1 95 ? -8.241 4.288 -0.503 1.00 97.69 95 LEU A CA 1
ATOM 741 C C . LEU A 1 95 ? -7.652 5.286 -1.506 1.00 97.69 95 LEU A C 1
ATOM 743 O O . LEU A 1 95 ? -7.278 6.394 -1.121 1.00 97.69 95 LEU A O 1
ATOM 747 N N . GLY A 1 96 ? -7.582 4.894 -2.777 1.00 97.62 96 GLY A N 1
ATOM 748 C CA . GLY A 1 96 ? -7.128 5.723 -3.878 1.00 97.62 96 GLY A CA 1
ATOM 749 C C . GLY A 1 96 ? -6.376 4.928 -4.937 1.00 97.62 96 GLY A C 1
ATOM 750 O O . GLY A 1 96 ? -5.952 3.789 -4.730 1.00 97.62 96 GLY A O 1
ATOM 751 N N . GLU A 1 97 ? -6.178 5.589 -6.068 1.00 97.56 97 GLU A N 1
ATOM 752 C CA . GLU A 1 97 ? -5.306 5.140 -7.143 1.00 97.56 97 GLU A CA 1
ATOM 753 C C . GLU A 1 97 ? -4.092 6.056 -7.220 1.00 97.56 97 GLU A C 1
ATOM 755 O O . GLU A 1 97 ? -4.170 7.255 -6.935 1.00 97.56 97 GLU A O 1
ATOM 760 N N . ILE A 1 98 ? -2.962 5.495 -7.627 1.00 96.69 98 ILE A N 1
ATOM 761 C CA . ILE A 1 98 ? -1.750 6.257 -7.850 1.00 96.69 98 ILE A CA 1
ATOM 762 C C . ILE A 1 98 ? -1.019 5.780 -9.092 1.00 96.69 98 ILE A C 1
ATOM 764 O O . ILE A 1 98 ? -0.936 4.587 -9.375 1.00 96.69 98 ILE A O 1
ATOM 768 N N . SER A 1 99 ? -0.457 6.738 -9.820 1.00 97.62 99 SER A N 1
ATOM 769 C CA . SER A 1 99 ? 0.413 6.503 -10.962 1.00 97.62 99 SER A CA 1
ATOM 770 C C . SER A 1 99 ? 1.667 7.360 -10.846 1.00 97.62 99 SER A C 1
ATOM 772 O O . SER A 1 99 ? 1.575 8.527 -10.462 1.00 97.62 99 SER A O 1
ATOM 774 N N . GLY A 1 100 ? 2.827 6.825 -11.210 1.00 97.25 100 GLY A N 1
ATOM 775 C CA . GLY A 1 100 ? 4.082 7.573 -11.178 1.00 97.25 100 GLY A CA 1
ATOM 776 C C . GLY A 1 100 ? 5.269 6.768 -11.688 1.00 97.25 100 GLY A C 1
ATOM 777 O O . GLY A 1 100 ? 5.093 5.755 -12.361 1.00 97.25 100 GLY A O 1
ATOM 778 N N . ASN A 1 101 ? 6.481 7.223 -11.371 1.00 97.12 101 ASN A N 1
ATOM 779 C CA . ASN A 1 101 ? 7.713 6.514 -11.703 1.00 97.12 101 ASN A CA 1
ATOM 780 C C . ASN A 1 101 ? 8.440 6.078 -10.427 1.00 97.12 101 ASN A C 1
ATOM 782 O O . ASN A 1 101 ? 8.698 6.890 -9.541 1.00 97.12 101 ASN A O 1
ATOM 786 N N . LEU A 1 102 ? 8.804 4.798 -10.340 1.00 96.81 102 LEU A N 1
A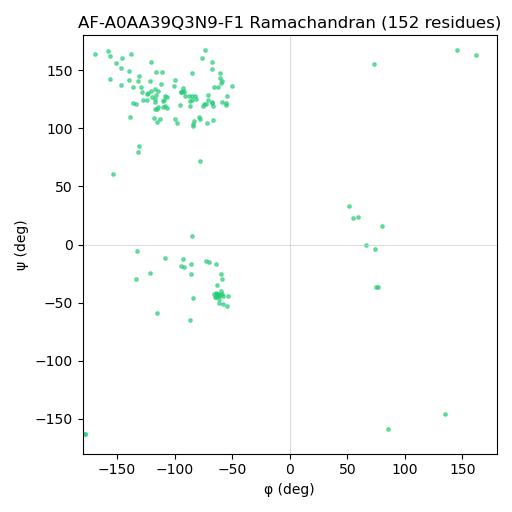TOM 787 C CA . LEU A 1 102 ? 9.443 4.244 -9.143 1.00 96.81 102 LEU A CA 1
ATOM 788 C C . LEU A 1 102 ? 10.879 4.741 -8.918 1.00 96.81 102 LEU A C 1
ATOM 790 O O . LEU A 1 102 ? 11.382 4.609 -7.803 1.00 96.81 102 LEU A O 1
ATOM 794 N N . LYS A 1 103 ? 11.526 5.347 -9.925 1.00 94.38 103 LYS A N 1
ATOM 795 C CA . LYS A 1 103 ? 12.849 5.983 -9.771 1.00 94.38 103 LYS A CA 1
ATOM 796 C C . LYS A 1 103 ? 12.814 7.153 -8.790 1.00 94.38 103 LYS A C 1
ATOM 798 O O . LYS A 1 103 ? 13.772 7.346 -8.048 1.00 94.38 103 LYS A O 1
ATOM 803 N N . ASP A 1 104 ? 11.708 7.891 -8.773 1.00 95.12 104 ASP A N 1
ATOM 804 C CA . ASP A 1 104 ? 11.514 9.054 -7.900 1.00 95.12 104 ASP A CA 1
ATOM 805 C C . ASP A 1 104 ? 10.829 8.671 -6.573 1.00 95.12 104 ASP A C 1
ATOM 807 O O . ASP A 1 104 ? 10.809 9.441 -5.609 1.00 95.12 104 ASP A O 1
ATOM 811 N N . GLY A 1 105 ? 10.288 7.450 -6.509 1.00 96.50 105 GLY A N 1
ATOM 812 C CA . GLY A 1 105 ? 9.327 7.041 -5.497 1.00 96.50 105 GLY A CA 1
ATOM 813 C C . GLY A 1 105 ? 7.950 7.665 -5.740 1.00 96.50 105 GLY A C 1
ATOM 814 O O . GLY A 1 105 ? 7.798 8.698 -6.388 1.00 96.50 105 GLY A O 1
ATOM 815 N N . VAL A 1 106 ? 6.913 7.014 -5.228 1.00 97.75 106 VAL A N 1
ATOM 816 C CA . VAL A 1 106 ? 5.520 7.366 -5.507 1.00 97.75 106 VAL A CA 1
ATOM 817 C C . VAL A 1 106 ? 4.735 7.321 -4.198 1.00 97.75 106 VAL A C 1
ATOM 819 O O . VAL A 1 106 ? 4.706 6.284 -3.541 1.00 97.75 106 VAL A O 1
ATOM 822 N N . THR A 1 107 ? 4.108 8.431 -3.802 1.00 98.38 107 THR A N 1
ATOM 823 C CA . THR A 1 107 ? 3.405 8.540 -2.511 1.00 98.38 107 THR A CA 1
ATOM 824 C C . THR A 1 107 ? 1.916 8.789 -2.694 1.00 98.38 107 THR A C 1
ATOM 826 O O . THR A 1 107 ? 1.528 9.798 -3.280 1.00 98.38 107 THR A O 1
ATOM 829 N N . LEU A 1 108 ? 1.085 7.910 -2.135 1.00 98.25 108 LEU A N 1
ATOM 830 C CA . LEU A 1 108 ? -0.358 8.092 -2.013 1.00 98.25 108 LEU A CA 1
ATOM 831 C C . LEU A 1 108 ? -0.676 8.672 -0.634 1.00 98.25 108 LEU A C 1
ATOM 833 O O . LEU A 1 108 ? -0.384 8.047 0.383 1.00 98.25 108 LEU A O 1
ATOM 837 N N . THR A 1 109 ? -1.292 9.852 -0.597 1.00 98.19 109 THR A N 1
ATOM 838 C CA . THR A 1 109 ? -1.837 10.444 0.633 1.00 98.19 109 THR A CA 1
ATOM 839 C C . THR A 1 109 ? -3.314 10.094 0.759 1.00 98.19 109 THR A C 1
ATOM 841 O O . THR A 1 109 ? -4.079 10.276 -0.184 1.00 98.19 109 THR A O 1
ATOM 844 N N . ILE A 1 110 ? -3.715 9.612 1.934 1.00 97.94 110 ILE A N 1
ATOM 845 C CA . ILE A 1 110 ? -5.063 9.116 2.216 1.00 97.94 110 ILE A CA 1
ATOM 846 C C . ILE A 1 110 ? -5.701 9.998 3.288 1.00 97.94 110 ILE A C 1
ATOM 848 O O . ILE A 1 110 ? -5.088 10.314 4.308 1.00 97.94 110 ILE A O 1
ATOM 852 N N . GLY A 1 111 ? -6.951 10.392 3.054 1.00 96.38 111 GLY A N 1
ATOM 853 C CA . GLY A 1 111 ? -7.705 11.287 3.930 1.00 96.38 111 GLY A CA 1
ATOM 854 C C . GLY A 1 111 ? -9.205 11.057 3.816 1.00 96.38 111 GLY A C 1
ATOM 855 O O . GLY A 1 111 ? -9.934 11.957 3.410 1.00 96.38 111 GLY A O 1
ATOM 856 N N . ILE A 1 112 ? -9.660 9.846 4.140 1.00 94.38 112 ILE A N 1
ATOM 857 C CA . ILE A 1 112 ? -11.068 9.447 4.076 1.00 94.38 112 ILE A CA 1
ATOM 858 C C . ILE A 1 112 ? -11.667 9.531 5.489 1.00 94.38 112 ILE A C 1
ATOM 860 O O . ILE A 1 112 ? -11.345 8.689 6.338 1.00 94.38 112 ILE A O 1
ATOM 864 N N . PRO A 1 113 ? -12.537 10.522 5.774 1.00 91.12 113 PRO A N 1
ATOM 865 C CA . PRO A 1 113 ? -13.066 10.756 7.116 1.00 91.12 113 PRO A CA 1
ATOM 866 C C . PRO A 1 113 ? -13.725 9.514 7.720 1.00 91.12 113 PRO A C 1
ATOM 868 O O . PRO A 1 113 ? -14.593 8.895 7.109 1.00 91.12 113 PRO A O 1
ATOM 871 N N . GLY A 1 114 ? -13.306 9.157 8.935 1.00 88.75 114 GLY A N 1
ATOM 872 C CA . GLY A 1 114 ? -13.833 8.003 9.667 1.00 88.75 114 GLY A CA 1
ATOM 873 C C . GLY A 1 114 ? -13.370 6.634 9.156 1.00 88.75 114 GLY A C 1
ATOM 874 O O . GLY A 1 114 ? -13.707 5.636 9.780 1.00 88.75 114 GLY A O 1
ATOM 875 N N . ILE A 1 115 ? -12.597 6.557 8.068 1.00 93.38 115 ILE A N 1
ATOM 876 C CA . ILE A 1 115 ? -12.149 5.277 7.498 1.00 93.38 115 ILE A CA 1
ATOM 877 C C . ILE A 1 115 ? -10.637 5.131 7.578 1.00 93.38 115 ILE A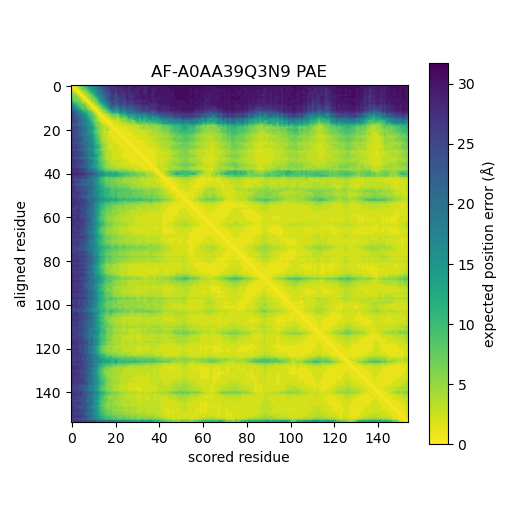 C 1
ATOM 879 O O . ILE A 1 115 ? -10.161 4.165 8.174 1.00 93.38 115 ILE A O 1
ATOM 883 N N . ALA A 1 116 ? -9.892 6.054 6.969 1.00 96.44 116 ALA A N 1
ATOM 884 C CA . ALA A 1 116 ? -8.443 5.960 6.883 1.00 96.44 116 ALA A CA 1
ATOM 885 C C . ALA A 1 116 ? -7.792 7.331 6.687 1.00 96.44 116 ALA A C 1
ATOM 887 O O . ALA A 1 116 ? -8.286 8.163 5.925 1.00 96.44 116 ALA A O 1
ATOM 888 N N . THR A 1 117 ? -6.646 7.539 7.324 1.00 97.94 117 THR A N 1
ATOM 889 C CA . THR A 1 117 ? -5.778 8.703 7.123 1.00 97.94 117 THR A CA 1
ATOM 890 C C . THR A 1 117 ? -4.319 8.270 7.119 1.00 97.94 117 THR A C 1
ATOM 892 O O . THR A 1 117 ? -3.966 7.331 7.830 1.00 97.94 117 THR A O 1
ATOM 895 N N . GLY A 1 118 ? -3.469 8.971 6.372 1.00 98.06 118 GLY A N 1
ATOM 896 C CA . GLY A 1 118 ? -2.025 8.746 6.384 1.00 98.06 118 GLY A CA 1
ATOM 897 C C . GLY A 1 118 ? -1.431 8.706 4.983 1.00 98.06 118 GLY A C 1
ATOM 898 O O . GLY A 1 118 ? -1.878 9.432 4.091 1.00 98.06 118 GLY A O 1
ATOM 899 N N . SER A 1 119 ? -0.413 7.875 4.778 1.00 98.44 119 SER A N 1
ATOM 900 C CA . SER A 1 119 ? 0.239 7.729 3.484 1.00 98.44 119 SER A CA 1
ATOM 901 C C . SER A 1 119 ? 0.851 6.353 3.240 1.00 98.44 119 SER A C 1
ATOM 903 O O . SER A 1 119 ? 1.192 5.612 4.161 1.00 98.44 119 SER A O 1
ATOM 905 N N . LEU A 1 120 ? 1.000 6.040 1.956 1.00 98.69 120 LEU A N 1
ATOM 906 C CA . LEU A 1 120 ? 1.755 4.904 1.448 1.00 98.69 120 LEU A CA 1
ATOM 907 C C . LEU A 1 120 ? 2.807 5.427 0.482 1.00 98.69 120 LEU A C 1
ATOM 909 O O . LEU A 1 120 ? 2.455 6.107 -0.482 1.00 98.69 120 LEU A O 1
ATOM 913 N N . ARG A 1 121 ? 4.081 5.108 0.706 1.00 98.38 121 ARG A N 1
ATOM 914 C CA . ARG A 1 121 ? 5.171 5.501 -0.192 1.00 98.38 121 ARG A CA 1
ATOM 915 C C . ARG A 1 121 ? 5.843 4.274 -0.782 1.00 98.38 121 ARG A C 1
ATOM 917 O O . ARG A 1 121 ? 6.473 3.503 -0.071 1.00 98.38 121 ARG A O 1
ATOM 924 N N . PHE A 1 122 ? 5.750 4.142 -2.095 1.00 98.38 122 PHE A N 1
ATOM 925 C CA . PHE A 1 122 ? 6.366 3.085 -2.887 1.00 98.38 122 PHE A CA 1
ATOM 926 C C . PHE A 1 122 ? 7.705 3.566 -3.428 1.00 98.38 122 PHE A C 1
ATOM 928 O O . PHE A 1 122 ? 7.791 4.666 -3.973 1.00 98.38 122 PHE A O 1
ATOM 935 N N . TYR A 1 123 ? 8.760 2.772 -3.280 1.00 97.88 123 TYR A N 1
ATOM 936 C CA . TYR A 1 123 ? 10.092 3.154 -3.745 1.00 97.88 123 TYR A CA 1
ATOM 937 C C . TYR A 1 123 ? 10.971 1.932 -4.003 1.00 97.88 123 TYR A C 1
ATOM 939 O O . TYR A 1 123 ? 10.690 0.832 -3.528 1.00 97.88 123 TYR A O 1
ATOM 947 N N . LEU A 1 124 ? 12.046 2.142 -4.763 1.00 97.81 124 LEU A N 1
ATOM 948 C CA . LEU A 1 124 ? 13.040 1.110 -5.033 1.00 97.81 124 LEU A CA 1
ATOM 949 C C . LEU A 1 124 ? 14.179 1.180 -4.023 1.00 97.81 124 LEU A C 1
ATOM 951 O O . LEU A 1 124 ? 14.740 2.245 -3.763 1.00 97.81 124 LEU A O 1
ATOM 955 N N . GLN A 1 125 ? 14.565 0.018 -3.517 1.00 95.69 125 GLN A N 1
ATOM 956 C CA . GLN A 1 125 ? 15.814 -0.198 -2.805 1.00 95.69 125 GLN A CA 1
ATOM 957 C C . GLN A 1 125 ? 16.671 -1.175 -3.619 1.00 95.69 125 GLN A C 1
ATOM 959 O O . GLN A 1 125 ? 16.153 -2.002 -4.362 1.00 95.69 125 GLN A O 1
ATOM 964 N N . ASN A 1 126 ? 17.998 -1.042 -3.554 1.00 92.00 126 ASN A N 1
ATOM 965 C CA . ASN A 1 126 ? 18.933 -1.880 -4.323 1.00 92.00 126 ASN A CA 1
ATOM 966 C C . ASN A 1 126 ? 18.634 -1.946 -5.838 1.00 92.00 126 ASN A C 1
ATOM 968 O O . ASN A 1 126 ? 18.898 -2.953 -6.488 1.00 92.00 126 ASN A O 1
ATOM 972 N N . THR A 1 127 ? 18.124 -0.856 -6.420 1.00 88.69 127 THR A N 1
ATOM 973 C CA . THR A 1 127 ? 17.779 -0.706 -7.851 1.00 88.69 127 THR A CA 1
ATOM 974 C C . THR A 1 127 ? 16.503 -1.422 -8.304 1.00 88.69 127 THR A C 1
ATOM 976 O O . THR A 1 127 ? 15.784 -0.848 -9.115 1.00 88.69 127 THR A O 1
ATOM 979 N N . TRP A 1 128 ? 16.186 -2.615 -7.788 1.00 94.69 128 TRP A N 1
ATOM 980 C CA . TRP A 1 128 ? 15.071 -3.433 -8.302 1.00 94.69 128 TRP A CA 1
ATOM 981 C C . TRP A 1 128 ? 14.130 -3.997 -7.238 1.00 94.69 128 TRP A C 1
ATOM 983 O O . TRP A 1 128 ? 13.113 -4.590 -7.594 1.00 94.69 128 TRP A O 1
ATOM 993 N N . ASP A 1 129 ? 14.420 -3.817 -5.952 1.00 96.94 129 ASP A N 1
ATOM 994 C CA . ASP A 1 129 ? 13.537 -4.298 -4.894 1.00 96.94 129 ASP A CA 1
ATOM 995 C C . ASP A 1 129 ? 12.477 -3.238 -4.603 1.00 96.94 129 ASP A C 1
ATOM 997 O O . ASP A 1 129 ? 12.802 -2.116 -4.208 1.00 96.94 129 ASP A O 1
ATOM 1001 N N . LEU A 1 130 ? 11.204 -3.580 -4.799 1.00 97.81 130 LEU A N 1
ATOM 1002 C CA . LEU A 1 130 ? 10.090 -2.698 -4.485 1.00 97.81 130 LEU A CA 1
ATOM 1003 C C . LEU A 1 130 ? 9.752 -2.786 -2.998 1.00 97.81 130 LEU A C 1
ATOM 1005 O O . LEU A 1 130 ? 9.483 -3.864 -2.463 1.00 97.81 130 LEU A O 1
ATOM 1009 N N . TYR A 1 131 ? 9.700 -1.627 -2.357 1.00 98.44 131 TYR A N 1
ATOM 1010 C CA . TYR A 1 131 ? 9.293 -1.457 -0.971 1.00 98.44 131 TYR A CA 1
ATOM 1011 C C . TYR A 1 131 ? 8.079 -0.541 -0.873 1.00 98.44 131 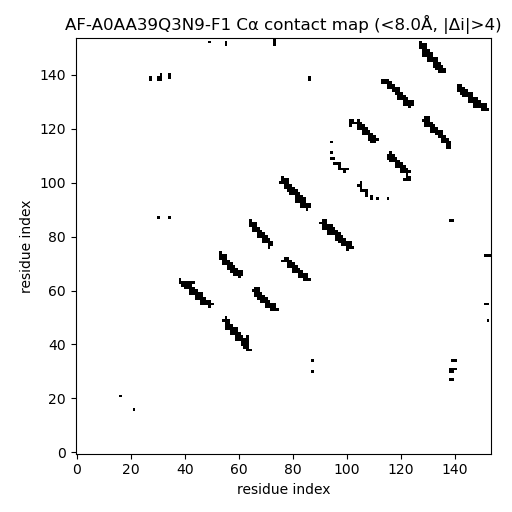TYR A C 1
ATOM 1013 O O . TYR A 1 131 ? 7.829 0.289 -1.752 1.00 98.44 131 TYR A O 1
ATOM 1021 N N . VAL A 1 132 ? 7.349 -0.683 0.231 1.00 98.50 132 VAL A N 1
ATOM 1022 C CA . VAL A 1 132 ? 6.330 0.272 0.658 1.00 98.50 132 VAL A CA 1
ATOM 1023 C C . VAL A 1 132 ? 6.580 0.693 2.104 1.00 98.50 132 VAL A C 1
ATOM 1025 O O . VAL A 1 132 ? 6.639 -0.151 2.999 1.00 98.50 132 VAL A O 1
ATOM 1028 N N . ASP A 1 133 ? 6.708 1.998 2.325 1.00 98.44 133 ASP A N 1
ATOM 1029 C CA . ASP A 1 133 ? 6.571 2.609 3.645 1.00 98.44 133 ASP A CA 1
ATOM 1030 C C . ASP A 1 133 ? 5.086 2.862 3.901 1.00 98.44 133 ASP A C 1
ATOM 1032 O O . ASP A 1 133 ? 4.405 3.519 3.107 1.00 98.44 133 ASP A O 1
ATOM 1036 N N . ILE A 1 134 ? 4.589 2.319 5.006 1.00 98.62 134 ILE A N 1
ATOM 1037 C CA . ILE A 1 134 ? 3.188 2.358 5.408 1.00 98.62 134 ILE A CA 1
ATOM 1038 C C . ILE A 1 134 ? 3.087 3.177 6.683 1.00 98.62 134 ILE A C 1
ATOM 1040 O O . ILE A 1 134 ? 3.637 2.794 7.715 1.00 98.62 134 ILE A O 1
ATOM 1044 N N . ASP A 1 135 ? 2.351 4.278 6.605 1.00 98.50 135 ASP A N 1
ATOM 1045 C CA . ASP A 1 135 ? 1.969 5.103 7.743 1.00 98.50 135 ASP A CA 1
ATOM 1046 C C . ASP A 1 135 ? 0.464 5.360 7.652 1.00 98.50 135 ASP A C 1
ATOM 1048 O O . ASP A 1 135 ? 0.026 6.333 7.043 1.00 98.50 135 ASP A O 1
ATOM 1052 N N . LEU A 1 136 ? -0.340 4.425 8.159 1.00 97.81 136 LEU A N 1
ATOM 1053 C CA . LEU A 1 136 ? -1.794 4.439 8.033 1.00 97.81 136 LEU A CA 1
ATOM 1054 C C . LEU A 1 136 ? -2.480 4.265 9.3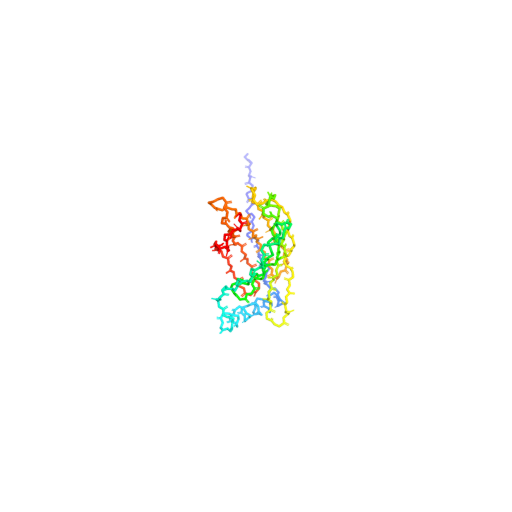78 1.00 97.81 136 LEU A C 1
ATOM 1056 O O . LEU A 1 136 ? -2.233 3.296 10.093 1.00 97.81 136 LEU A O 1
ATOM 1060 N N . ASN A 1 137 ? -3.442 5.145 9.644 1.00 96.38 137 ASN A N 1
ATOM 1061 C CA . ASN A 1 137 ? -4.440 4.952 10.683 1.00 96.38 137 ASN A CA 1
ATOM 1062 C C . ASN A 1 137 ? -5.780 4.619 10.052 1.00 96.38 137 ASN A C 1
ATOM 1064 O O . ASN A 1 137 ? -6.242 5.355 9.179 1.00 96.38 137 ASN A O 1
ATOM 1068 N N . THR A 1 138 ? -6.411 3.523 10.479 1.00 95.38 138 THR A N 1
ATOM 1069 C CA . THR A 1 138 ? -7.679 3.073 9.893 1.00 95.38 138 THR A CA 1
ATOM 1070 C C . THR A 1 138 ? -8.682 2.588 10.934 1.00 95.38 138 THR A C 1
ATOM 1072 O O . THR A 1 138 ? -8.349 2.235 12.067 1.00 95.38 138 THR A O 1
ATOM 1075 N N . ILE A 1 139 ? -9.943 2.492 10.517 1.00 94.25 139 ILE A N 1
ATOM 1076 C CA . ILE A 1 139 ? -11.027 1.960 11.346 1.00 94.25 139 ILE A CA 1
ATOM 1077 C C . ILE A 1 139 ? -10.843 0.473 11.715 1.00 94.25 139 ILE A C 1
ATOM 1079 O O . ILE A 1 139 ? -11.464 -0.007 12.660 1.00 94.25 139 ILE A O 1
ATOM 1083 N N . VAL A 1 140 ? -9.976 -0.266 11.012 1.00 94.31 140 VAL A N 1
ATOM 1084 C CA . VAL A 1 140 ? -9.715 -1.697 11.266 1.00 94.31 140 VAL A CA 1
ATOM 1085 C C . VAL A 1 140 ? -8.352 -1.977 11.899 1.00 94.31 140 VAL A C 1
ATOM 1087 O O . VAL A 1 140 ? -8.133 -3.082 12.395 1.00 94.31 140 VAL A O 1
ATOM 1090 N N . GLY A 1 141 ? -7.461 -0.989 11.946 1.00 91.31 141 GLY A N 1
ATOM 1091 C CA . GLY A 1 141 ? -6.126 -1.119 12.519 1.00 91.31 141 GLY A CA 1
ATOM 1092 C C . GLY A 1 141 ? -5.177 -0.016 12.063 1.00 91.31 141 GLY A C 1
ATOM 1093 O O . GLY A 1 141 ? -5.432 0.669 11.074 1.00 91.31 141 GLY A O 1
ATOM 1094 N N . ASP A 1 142 ? -4.077 0.127 12.792 1.00 93.12 142 ASP A N 1
ATOM 1095 C CA . ASP A 1 142 ? -3.022 1.092 12.498 1.00 93.12 142 ASP A CA 1
ATOM 1096 C C . ASP A 1 142 ? -1.754 0.351 12.075 1.00 93.12 142 ASP A C 1
ATOM 1098 O O . ASP A 1 142 ? -1.383 -0.657 12.689 1.00 93.12 142 ASP A O 1
ATOM 1102 N N . TRP A 1 143 ? -1.081 0.863 11.047 1.00 95.50 143 TRP A N 1
ATOM 1103 C CA . TRP A 1 143 ? 0.140 0.288 10.496 1.00 95.50 143 TRP A CA 1
ATOM 1104 C C . TRP A 1 143 ? 1.191 1.375 10.292 1.00 95.50 143 TRP A C 1
ATOM 1106 O O . TRP A 1 143 ? 0.983 2.311 9.528 1.00 95.50 143 TRP A O 1
ATOM 1116 N N . HIS A 1 144 ? 2.334 1.207 10.957 1.00 97.56 144 HIS A N 1
ATOM 1117 C CA . HIS A 1 144 ? 3.489 2.103 10.885 1.00 97.56 144 HIS A CA 1
ATOM 1118 C C . HIS A 1 144 ? 4.743 1.254 10.656 1.00 97.56 144 HIS A C 1
ATOM 1120 O O . HIS A 1 144 ? 5.427 0.857 11.602 1.00 97.56 144 HIS A O 1
ATOM 1126 N N . THR A 1 145 ? 4.973 0.841 9.413 1.00 97.88 145 THR A N 1
ATOM 1127 C CA . THR A 1 145 ? 6.000 -0.154 9.084 1.00 97.88 145 THR A CA 1
ATOM 1128 C C . THR A 1 145 ? 6.446 -0.060 7.631 1.00 97.88 145 THR A C 1
ATOM 1130 O O . THR A 1 145 ? 5.776 0.548 6.804 1.00 97.88 145 THR A O 1
ATOM 1133 N N . THR A 1 146 ? 7.556 -0.7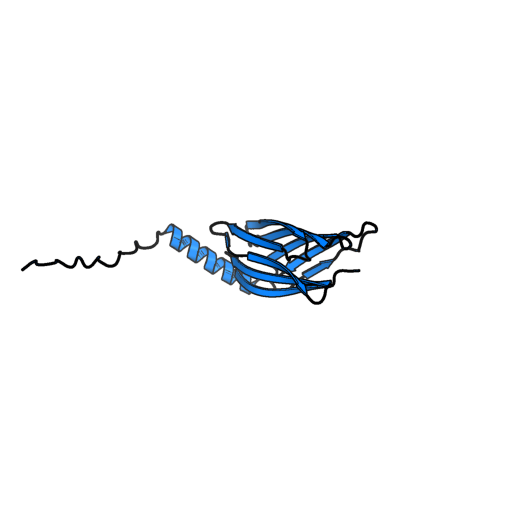14 7.312 1.00 98.19 146 THR A N 1
ATOM 1134 C CA . THR A 1 146 ? 8.072 -0.838 5.950 1.00 98.19 146 THR A CA 1
ATOM 1135 C C . THR A 1 146 ? 8.018 -2.303 5.537 1.00 98.19 146 THR A C 1
ATOM 1137 O O . THR A 1 146 ? 8.477 -3.178 6.274 1.00 98.19 146 THR A O 1
ATOM 1140 N N . VAL A 1 147 ? 7.485 -2.580 4.348 1.00 97.62 147 VAL A N 1
ATOM 1141 C CA . VAL A 1 147 ? 7.361 -3.939 3.809 1.00 97.62 147 VAL A CA 1
ATOM 1142 C C . VAL A 1 147 ? 8.139 -4.041 2.501 1.00 97.62 147 VAL A C 1
ATOM 1144 O O . VAL A 1 147 ? 7.926 -3.253 1.581 1.00 97.62 147 VAL A O 1
ATOM 1147 N N . SER A 1 148 ? 9.025 -5.036 2.408 1.00 97.19 148 SER A N 1
ATOM 1148 C CA . SER A 1 148 ? 9.590 -5.458 1.123 1.00 97.19 148 SER A CA 1
ATOM 1149 C C . SER A 1 148 ? 8.521 -6.238 0.367 1.00 97.19 148 SER A C 1
ATOM 1151 O O . SER A 1 148 ? 7.996 -7.222 0.892 1.00 97.19 148 SER A O 1
ATOM 1153 N N . LEU A 1 149 ? 8.160 -5.771 -0.827 1.00 97.06 149 LEU A N 1
ATOM 1154 C CA . LEU A 1 149 ? 7.099 -6.382 -1.615 1.00 97.06 149 LEU A CA 1
ATOM 1155 C C . LEU A 1 149 ? 7.649 -7.518 -2.475 1.00 97.06 149 LEU A C 1
ATOM 1157 O O . LEU A 1 149 ? 7.286 -8.674 -2.278 1.00 97.06 149 LEU A O 1
ATOM 1161 N N . PHE A 1 150 ? 8.515 -7.191 -3.432 1.00 96.81 150 PHE A N 1
ATOM 1162 C CA . PHE A 1 150 ? 9.152 -8.153 -4.329 1.00 96.81 150 PHE A CA 1
ATOM 1163 C C . PHE A 1 150 ? 10.285 -7.490 -5.120 1.00 96.81 150 PHE A C 1
ATOM 1165 O O . PHE A 1 150 ? 10.344 -6.266 -5.240 1.00 96.81 150 PHE A O 1
ATOM 1172 N N . THR A 1 151 ? 11.153 -8.307 -5.710 1.00 9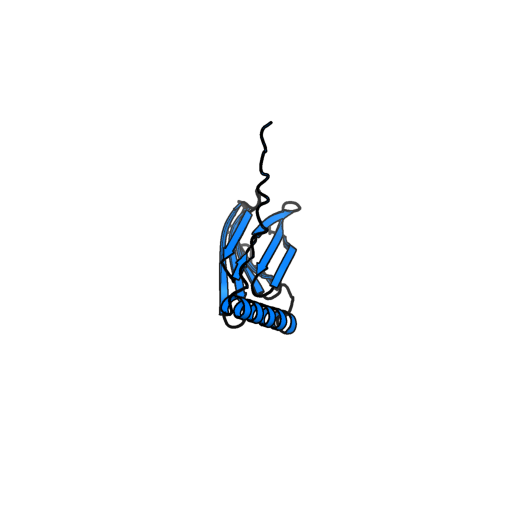6.69 151 THR A N 1
ATOM 1173 C CA . THR A 1 151 ? 12.144 -7.859 -6.695 1.00 96.69 151 THR A CA 1
ATOM 1174 C C . THR A 1 151 ? 11.513 -7.825 -8.085 1.00 96.69 151 THR A C 1
ATOM 1176 O O . THR A 1 151 ? 10.923 -8.811 -8.529 1.00 96.69 151 THR A O 1
ATOM 1179 N N . ILE A 1 152 ? 11.634 -6.693 -8.777 1.00 95.31 152 ILE A N 1
ATOM 1180 C CA . ILE A 1 152 ? 11.113 -6.495 -10.132 1.00 95.31 152 ILE A CA 1
ATOM 1181 C C . ILE A 1 152 ? 11.954 -7.316 -11.131 1.00 95.31 152 ILE A C 1
ATOM 1183 O O . ILE A 1 152 ? 13.185 -7.187 -11.138 1.00 95.31 152 ILE A O 1
ATOM 1187 N N . PRO A 1 153 ? 11.324 -8.140 -11.991 1.00 90.81 153 PRO A N 1
ATOM 1188 C CA . PRO A 1 153 ? 12.030 -8.836 -13.064 1.00 90.81 153 PRO A CA 1
ATOM 1189 C C . PRO A 1 153 ? 12.644 -7.849 -14.064 1.00 90.81 153 PRO A C 1
ATOM 1191 O O . PRO A 1 153 ? 11.976 -6.901 -14.482 1.00 90.81 153 PRO A O 1
ATOM 1194 N N . HIS A 1 154 ? 13.891 -8.095 -14.462 1.00 80.88 154 HIS A N 1
ATOM 1195 C CA . HIS A 1 154 ? 14.668 -7.270 -15.388 1.00 80.88 154 HIS A CA 1
ATOM 1196 C C . HIS A 1 154 ? 15.473 -8.132 -16.364 1.00 80.88 154 HIS A C 1
ATOM 1198 O O . HIS A 1 154 ? 15.732 -9.314 -16.033 1.00 80.88 154 HIS A O 1
#

pLDDT: mean 90.59, std 13.7, range [39.56, 98.69]

Foldseek 3Di:
DDDDDDPDDDDDDDDDDDPVRVVLVVLLVVLQVVCVVPADQDKDKDWDDQDPQQKIWIWIDGGNFWIWTWIARNVQQKTKIWIWGQRVPVGTDTQDIWIDHQQVWTKDAGDDPSAKGDIWIWHDDPNFWIKIQDAMDGSNDGDGDMDGRGGRDD

Sequence (154 aa):
MAHTSVDIAAPGIVAPPTKEHLEFQMFTLVLQKWTKAHVKDNNVFVLGPLSPDGIYNFDIVLFGLLRLRGYIDTTSLAFQLEVLLHIPILGDISLGEISGNLKDGVTLTIGIPGIATGSLRFYLQNTWDLYVDIDLNTIVGDWHTTVSLFTIPH